Protein AF-A0A412PEB3-F1 (afdb_monomer_lite)

Secondary structure (DSSP, 8-state):
-HHHHTT--HHHHHHHHHTS--TTS-HHHHHHTHHHHHS-GGGS-GGG---SSSHHHHHHHHHHHHHH-SSHHHHHHHHHHS-SSHHHHHHHHHHHHHHHH-GGGS-HHHHTT-TTHHHHHHHHHHHHHHHH-

Sequence (133 aa):
MICLLKEFTKEDAYRYIQNLDYSAYDIHAINLYSRILNEQIEGQILDSIKSSGYVVDTLECAIWIFMNAQYYKEAIIASANIGGDTDTIGAIVGSMAGIYYGFESIPSNWLDKLQRKEYLMELASKFERCIKE

Radius of gyration: 16.06 Å; chains: 1; bounding box: 43×26×44 Å

Organism: NCBI:txid102148

Foldseek 3Di:
DVCLLVVDDLVVVLVVVLPDDPVVDDPVVVVLLCCSNPHDLCPDDLVVQACEPPPSSLVSNLSNLLVNDPALVSSLVCLCPSDYNSVSSNVSNNVSRCSNRHPVRPPVVVCVVDPPSVVVVVVVVVVVVVVVD

InterPro domains:
  IPR005502 ADP-ribosylation/Crystallin J1 [PF03747] (37-108)
  IPR036705 ADP-ribosylation/Crystallin J1 superfamily [G3DSA:1.10.4080.10] (4-133)
  IPR036705 ADP-ribosylation/Crystallin J1 superfamily [SSF101478] (5-129)
  IPR050792 ADP-ribosylglycohydrolase-like [PTHR16222] (41-127)

Structure (mmCIF, N/CA/C/O backbone):
data_AF-A0A412PEB3-F1
#
_entry.id   AF-A0A412PEB3-F1
#
loop_
_atom_site.group_PDB
_atom_site.id
_atom_site.type_symbol
_atom_site.label_atom_id
_atom_site.label_alt_id
_atom_site.label_comp_id
_atom_site.label_asym_id
_atom_site.label_entity_id
_atom_site.label_seq_id
_atom_site.pdbx_PDB_ins_code
_atom_site.Cartn_x
_atom_site.Cartn_y
_atom_site.Cartn_z
_atom_site.occupancy
_atom_site.B_iso_or_equiv
_atom_site.auth_seq_id
_atom_site.auth_comp_id
_atom_site.auth_asym_id
_atom_site.auth_atom_id
_atom_site.pdbx_PDB_model_num
ATOM 1 N N . MET A 1 1 ? 7.338 3.407 4.008 1.00 77.00 1 MET A N 1
ATOM 2 C CA . MET A 1 1 ? 6.768 3.454 5.380 1.00 77.00 1 MET A CA 1
ATOM 3 C C . MET A 1 1 ? 7.569 4.332 6.341 1.00 77.00 1 MET A C 1
ATOM 5 O O . MET A 1 1 ? 6.966 5.226 6.909 1.00 77.00 1 MET A O 1
ATOM 9 N N . ILE A 1 2 ? 8.892 4.159 6.503 1.00 86.50 2 ILE A N 1
ATOM 10 C CA . ILE A 1 2 ? 9.698 4.974 7.449 1.00 86.50 2 ILE A CA 1
ATOM 11 C C . ILE A 1 2 ? 9.557 6.488 7.207 1.00 86.50 2 ILE A C 1
ATOM 13 O O . ILE A 1 2 ? 9.388 7.239 8.158 1.00 86.50 2 ILE A O 1
ATOM 17 N N . CYS A 1 3 ? 9.577 6.938 5.950 1.00 92.06 3 CYS A N 1
ATOM 18 C CA . CYS A 1 3 ? 9.369 8.350 5.611 1.00 92.06 3 CYS A CA 1
ATOM 19 C C . CYS A 1 3 ? 7.988 8.867 6.034 1.00 92.06 3 CYS A C 1
ATOM 21 O O . CYS A 1 3 ? 7.893 9.962 6.572 1.00 92.06 3 CYS A O 1
ATOM 23 N N . LEU A 1 4 ? 6.939 8.057 5.863 1.00 92.50 4 LEU A N 1
ATOM 24 C CA . LEU A 1 4 ? 5.576 8.426 6.260 1.00 92.50 4 LEU A CA 1
ATOM 25 C C . LEU A 1 4 ? 5.465 8.589 7.785 1.00 92.50 4 LEU A C 1
ATOM 27 O O . LEU A 1 4 ? 4.808 9.507 8.252 1.00 92.50 4 LEU A O 1
ATOM 31 N N . LEU A 1 5 ? 6.170 7.756 8.564 1.00 89.62 5 LEU A N 1
ATOM 32 C CA . LEU A 1 5 ? 6.250 7.899 10.028 1.00 89.62 5 LEU A CA 1
ATOM 33 C C . LEU A 1 5 ? 6.981 9.174 10.475 1.00 89.62 5 LEU A C 1
ATOM 35 O O . LEU A 1 5 ? 6.827 9.594 11.615 1.00 89.62 5 LEU A O 1
ATOM 39 N N . LYS A 1 6 ? 7.788 9.774 9.595 1.00 92.12 6 LYS A N 1
ATOM 40 C CA . LYS A 1 6 ? 8.448 11.070 9.810 1.00 92.12 6 LYS A CA 1
ATOM 41 C C . LYS A 1 6 ? 7.635 12.239 9.241 1.00 92.12 6 LYS A C 1
ATOM 43 O O . LYS A 1 6 ? 8.198 13.307 9.030 1.00 92.12 6 LYS A O 1
ATOM 48 N N . GLU A 1 7 ? 6.350 12.015 8.961 1.00 90.06 7 GLU A N 1
ATOM 49 C CA . GLU A 1 7 ? 5.411 13.011 8.427 1.00 90.06 7 GLU A CA 1
ATOM 50 C C . GLU A 1 7 ? 5.805 13.573 7.049 1.00 90.06 7 GLU A C 1
ATOM 52 O O . GLU A 1 7 ? 5.369 14.652 6.651 1.00 90.06 7 GLU A O 1
ATOM 57 N N . PHE A 1 8 ? 6.618 12.840 6.281 1.00 94.31 8 PHE A N 1
ATOM 58 C CA . PHE A 1 8 ? 6.914 13.216 4.900 1.00 94.31 8 PHE A CA 1
ATOM 59 C C . PHE A 1 8 ? 5.717 12.968 3.980 1.00 94.31 8 PHE A C 1
ATOM 61 O O . PHE A 1 8 ? 4.889 12.082 4.215 1.00 94.31 8 PHE A O 1
ATOM 68 N N . THR A 1 9 ? 5.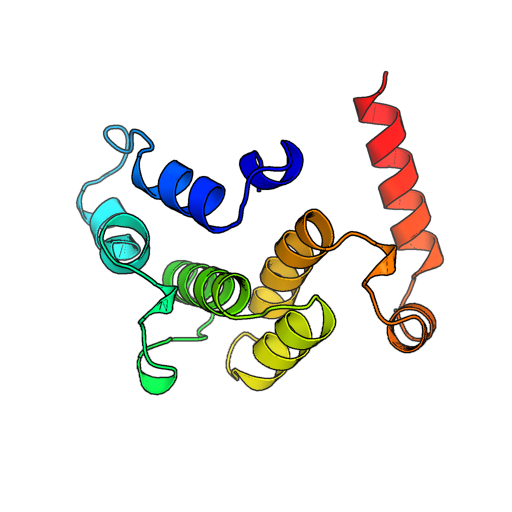662 13.739 2.892 1.00 95.81 9 THR A N 1
ATOM 69 C CA . THR A 1 9 ? 4.653 13.576 1.840 1.00 95.81 9 THR A CA 1
ATOM 70 C C . THR A 1 9 ? 4.797 12.222 1.133 1.00 95.81 9 THR A C 1
ATOM 72 O O . THR A 1 9 ? 5.816 11.530 1.270 1.00 95.81 9 THR A O 1
ATOM 75 N N . LYS A 1 10 ? 3.780 11.817 0.362 1.00 95.62 10 LYS A N 1
ATOM 76 C CA . LYS A 1 10 ? 3.851 10.569 -0.411 1.00 95.62 10 LYS A CA 1
ATOM 77 C C . LYS A 1 10 ? 4.945 10.646 -1.467 1.00 95.62 10 LYS A C 1
ATOM 79 O O . LYS A 1 10 ? 5.687 9.689 -1.661 1.00 95.62 10 LYS A O 1
ATOM 84 N N . GLU A 1 11 ? 5.073 11.812 -2.084 1.00 95.69 11 GLU A N 1
ATOM 85 C CA . GLU A 1 11 ? 6.040 12.130 -3.122 1.00 95.69 11 GLU A CA 1
ATOM 86 C C . GLU A 1 11 ? 7.460 12.079 -2.557 1.00 95.69 11 GLU A C 1
ATOM 88 O O . GLU A 1 11 ? 8.342 11.470 -3.161 1.00 95.69 11 GLU A O 1
ATOM 93 N N . ASP A 1 12 ? 7.686 12.644 -1.369 1.00 95.75 12 ASP A N 1
ATOM 94 C CA . ASP A 1 12 ? 8.986 12.571 -0.695 1.00 95.75 12 ASP A CA 1
ATOM 95 C C . ASP A 1 12 ? 9.324 11.136 -0.281 1.00 95.75 12 ASP A C 1
ATOM 97 O O . ASP A 1 12 ? 10.458 10.688 -0.454 1.00 95.75 12 ASP A O 1
ATOM 101 N N . ALA A 1 13 ? 8.343 10.382 0.225 1.00 96.12 13 ALA A N 1
ATOM 102 C CA . ALA A 1 13 ? 8.528 8.976 0.568 1.00 96.12 13 ALA A CA 1
ATOM 103 C C . ALA A 1 13 ? 8.844 8.111 -0.665 1.00 96.12 13 ALA A C 1
ATOM 105 O O . ALA A 1 13 ? 9.702 7.231 -0.586 1.00 96.12 13 ALA A O 1
ATOM 106 N N . TYR A 1 14 ? 8.187 8.367 -1.798 1.00 96.62 14 TYR A N 1
ATOM 107 C CA . TYR A 1 14 ? 8.431 7.670 -3.059 1.00 96.62 14 TYR A CA 1
ATOM 108 C C . TYR A 1 14 ? 9.807 8.022 -3.635 1.00 96.62 14 TYR A C 1
ATOM 110 O O . TYR A 1 14 ? 10.608 7.128 -3.906 1.00 96.62 14 TYR A O 1
ATOM 118 N N . ARG A 1 15 ? 10.154 9.315 -3.701 1.00 96.00 15 ARG A N 1
ATOM 119 C CA . ARG A 1 15 ? 11.493 9.771 -4.114 1.00 96.00 15 ARG A CA 1
ATOM 120 C C . ARG A 1 15 ? 12.589 9.212 -3.222 1.00 96.00 15 ARG A C 1
ATOM 122 O O . ARG A 1 15 ? 13.668 8.899 -3.714 1.00 96.00 15 ARG A O 1
ATOM 129 N N . TYR A 1 16 ? 12.343 9.078 -1.922 1.00 95.44 16 TYR A N 1
ATOM 130 C CA . TYR A 1 16 ? 13.309 8.460 -1.022 1.00 95.44 16 TYR A CA 1
ATOM 131 C C . TYR A 1 16 ? 13.618 7.020 -1.447 1.00 95.44 16 TYR A C 1
ATOM 133 O O . TYR A 1 16 ? 14.788 6.674 -1.547 1.00 95.44 16 TYR A O 1
ATOM 141 N N . ILE A 1 17 ? 12.597 6.216 -1.776 1.00 94.56 17 ILE A N 1
ATOM 142 C CA . ILE A 1 17 ? 12.776 4.843 -2.281 1.00 94.56 17 ILE A CA 1
ATOM 143 C C . ILE A 1 17 ? 13.599 4.838 -3.573 1.00 94.56 17 ILE A C 1
ATOM 145 O O . ILE A 1 17 ? 14.508 4.022 -3.701 1.00 94.56 17 ILE A O 1
ATOM 149 N N . GLN A 1 18 ? 13.326 5.754 -4.503 1.00 96.19 18 GLN A N 1
ATOM 150 C CA . GLN A 1 18 ? 14.049 5.840 -5.779 1.00 96.19 18 GLN A CA 1
ATOM 151 C C . GLN A 1 18 ? 15.532 6.216 -5.613 1.00 96.19 18 GLN A C 1
ATOM 153 O O . GLN A 1 18 ? 16.355 5.834 -6.437 1.00 96.19 18 GLN A O 1
ATOM 158 N N . ASN A 1 19 ? 15.884 6.931 -4.540 1.00 96.31 19 ASN A N 1
ATOM 159 C CA . ASN A 1 19 ? 17.245 7.414 -4.281 1.00 96.31 19 ASN A CA 1
ATOM 160 C C . ASN A 1 19 ? 18.044 6.552 -3.287 1.00 96.31 19 ASN A C 1
ATOM 162 O O . ASN A 1 19 ? 19.150 6.936 -2.900 1.00 96.31 19 ASN A O 1
ATOM 166 N N . LEU A 1 20 ? 17.503 5.418 -2.832 1.00 95.56 20 LEU A N 1
ATOM 167 C CA . LEU A 1 20 ? 18.253 4.485 -1.991 1.00 95.56 20 LEU A CA 1
ATOM 168 C C . LEU A 1 20 ? 19.401 3.833 -2.774 1.00 95.56 20 LEU A C 1
ATOM 170 O O . LEU A 1 20 ? 19.319 3.614 -3.981 1.00 95.56 20 LEU A O 1
ATOM 174 N N . ASP A 1 21 ? 20.473 3.489 -2.061 1.00 95.81 21 ASP A N 1
ATOM 175 C CA . ASP A 1 21 ? 21.578 2.726 -2.634 1.00 95.81 21 ASP A CA 1
ATOM 176 C C . ASP A 1 21 ? 21.206 1.240 -2.718 1.00 95.81 21 ASP A C 1
ATOM 178 O O . ASP A 1 21 ? 21.115 0.541 -1.705 1.00 95.81 21 ASP A O 1
ATOM 182 N N . TYR A 1 22 ? 20.993 0.764 -3.945 1.00 95.75 22 TYR A N 1
ATOM 183 C CA . TYR A 1 22 ? 20.710 -0.639 -4.242 1.00 95.75 22 TYR A CA 1
ATOM 184 C C . TYR A 1 22 ? 21.937 -1.409 -4.749 1.00 95.75 22 TYR A C 1
ATOM 186 O O . TYR A 1 22 ? 21.792 -2.556 -5.159 1.00 95.75 22 TYR A O 1
ATOM 194 N N . SER A 1 23 ? 23.145 -0.834 -4.714 1.00 94.88 23 SER A N 1
ATOM 195 C CA . SER A 1 23 ? 24.364 -1.454 -5.268 1.00 94.88 23 SER A CA 1
ATOM 196 C C . SER A 1 23 ? 24.732 -2.807 -4.645 1.00 94.88 23 SER A C 1
ATOM 198 O O . SER A 1 23 ? 25.453 -3.593 -5.256 1.00 94.88 23 SER A O 1
ATOM 200 N N . ALA A 1 24 ? 24.212 -3.103 -3.451 1.00 96.75 24 ALA A N 1
ATOM 201 C CA . ALA A 1 24 ? 24.372 -4.390 -2.782 1.00 96.75 24 ALA A CA 1
ATOM 202 C C . ALA A 1 24 ? 23.514 -5.526 -3.381 1.00 96.75 24 ALA A C 1
ATOM 204 O O . ALA A 1 24 ? 23.716 -6.686 -3.019 1.00 96.75 24 ALA A O 1
ATOM 205 N N . TYR A 1 25 ? 22.552 -5.219 -4.258 1.00 95.50 25 TYR A N 1
ATOM 206 C CA . TYR A 1 25 ? 21.636 -6.193 -4.854 1.00 95.50 25 TYR A CA 1
ATOM 207 C C . TYR A 1 25 ? 22.025 -6.559 -6.290 1.00 95.50 25 TYR A C 1
ATOM 209 O O . TYR A 1 25 ? 22.677 -5.799 -7.003 1.00 95.50 25 TYR A O 1
ATOM 217 N N . ASP A 1 26 ? 21.590 -7.742 -6.723 1.00 96.88 26 ASP A N 1
ATOM 218 C CA . ASP A 1 26 ? 21.793 -8.217 -8.090 1.00 96.88 26 ASP A CA 1
ATOM 219 C C . ASP A 1 26 ? 21.092 -7.312 -9.121 1.00 96.88 26 ASP A C 1
ATOM 221 O O . ASP A 1 26 ? 19.951 -6.884 -8.928 1.00 96.88 26 ASP A O 1
ATOM 225 N N . ILE A 1 27 ? 21.759 -7.051 -10.248 1.00 96.31 27 ILE A N 1
ATOM 226 C CA . ILE A 1 27 ? 21.251 -6.139 -11.279 1.00 96.31 27 ILE A CA 1
ATOM 227 C C . ILE A 1 27 ? 19.946 -6.636 -11.911 1.00 96.31 27 ILE A C 1
ATOM 229 O O . ILE A 1 27 ? 19.076 -5.829 -12.235 1.00 96.31 27 ILE A O 1
ATOM 233 N N . HIS A 1 28 ? 19.764 -7.953 -12.061 1.00 96.62 28 HIS A N 1
ATOM 234 C CA . HIS A 1 28 ? 18.511 -8.503 -12.567 1.00 96.62 28 HIS A CA 1
ATOM 235 C C . HIS A 1 28 ? 17.389 -8.291 -11.556 1.00 96.62 28 HIS A C 1
ATOM 237 O O . HIS A 1 28 ? 16.288 -7.925 -11.959 1.00 96.62 28 HIS A O 1
ATOM 243 N N . ALA A 1 29 ? 17.674 -8.445 -10.259 1.00 95.12 29 ALA A N 1
ATOM 244 C CA . ALA A 1 29 ? 16.705 -8.151 -9.210 1.00 95.12 29 ALA A CA 1
ATOM 245 C C . ALA A 1 29 ? 16.281 -6.674 -9.225 1.00 95.12 29 ALA A C 1
ATOM 247 O O . ALA A 1 29 ? 15.087 -6.395 -9.205 1.00 95.12 29 ALA A O 1
ATOM 248 N N . ILE A 1 30 ? 17.228 -5.737 -9.337 1.00 96.12 30 ILE A N 1
ATOM 249 C CA . ILE A 1 30 ? 16.935 -4.294 -9.429 1.00 96.12 30 ILE A CA 1
ATOM 250 C C . ILE A 1 30 ? 16.070 -3.989 -10.659 1.00 96.12 30 ILE A C 1
ATOM 252 O O . ILE A 1 30 ? 15.085 -3.258 -10.561 1.00 96.12 30 ILE A O 1
ATOM 256 N N . ASN A 1 31 ? 16.393 -4.593 -11.806 1.00 96.56 31 ASN A N 1
ATOM 257 C CA . ASN A 1 31 ? 15.660 -4.376 -13.054 1.00 96.56 31 ASN A CA 1
ATOM 258 C C . ASN A 1 31 ? 14.197 -4.830 -12.989 1.00 96.56 31 ASN A C 1
ATOM 260 O O . ASN A 1 31 ? 13.366 -4.254 -13.685 1.00 96.56 31 ASN A O 1
ATOM 264 N N . LEU A 1 32 ? 13.851 -5.809 -12.146 1.00 97.19 32 LEU A N 1
ATOM 265 C CA . LEU A 1 32 ? 12.450 -6.194 -11.940 1.00 97.19 32 LEU A CA 1
ATOM 266 C C . LEU A 1 32 ? 11.620 -5.048 -11.338 1.00 97.19 32 LEU A C 1
ATOM 268 O O . LEU A 1 32 ? 10.438 -4.934 -11.640 1.00 97.19 32 LEU A O 1
ATOM 272 N N . TYR A 1 33 ? 12.237 -4.173 -10.538 1.00 97.00 33 TYR A N 1
ATOM 273 C CA . TYR A 1 33 ? 11.578 -3.033 -9.894 1.00 97.00 33 TYR A CA 1
ATOM 274 C C . TYR A 1 33 ? 11.725 -1.725 -10.686 1.00 97.00 33 TYR A C 1
ATOM 276 O O . TYR A 1 33 ? 11.414 -0.657 -10.156 1.00 97.00 33 TYR A O 1
ATOM 284 N N . SER A 1 34 ? 12.175 -1.764 -11.947 1.00 95.44 34 SER A N 1
ATOM 285 C CA . SER A 1 34 ? 12.480 -0.553 -12.725 1.00 95.44 34 SER A CA 1
ATOM 286 C C . SER A 1 34 ? 11.305 0.425 -12.816 1.00 95.44 34 SER A C 1
ATOM 288 O O . SER A 1 34 ? 11.525 1.630 -12.780 1.00 95.44 34 SER A O 1
ATOM 290 N N . ARG A 1 35 ? 10.064 -0.076 -12.874 1.00 95.56 35 ARG A N 1
ATOM 291 C CA . ARG A 1 35 ? 8.848 0.754 -12.913 1.00 95.56 35 ARG A CA 1
ATOM 292 C C . ARG A 1 35 ? 8.647 1.572 -11.633 1.00 95.56 35 ARG A C 1
ATOM 294 O O . ARG A 1 35 ? 8.189 2.704 -11.693 1.00 95.56 35 ARG A O 1
ATOM 301 N N . ILE A 1 36 ? 9.044 1.040 -10.479 1.00 96.50 36 ILE A N 1
ATOM 302 C CA . ILE A 1 36 ? 9.022 1.768 -9.200 1.00 96.50 36 ILE A CA 1
ATOM 303 C C . ILE A 1 36 ? 10.250 2.683 -9.088 1.00 96.50 36 ILE A C 1
ATOM 305 O O . ILE A 1 36 ? 10.156 3.823 -8.641 1.00 96.50 36 ILE A O 1
ATOM 309 N N . LEU A 1 37 ? 11.426 2.193 -9.478 1.00 96.56 37 LEU A N 1
ATOM 310 C CA . LEU A 1 37 ? 12.684 2.899 -9.225 1.00 96.56 37 LEU A CA 1
ATOM 311 C C . LEU A 1 37 ? 12.949 4.047 -10.206 1.00 96.56 37 LEU A C 1
ATOM 313 O O . LEU A 1 37 ? 13.545 5.045 -9.813 1.00 96.56 37 LEU A O 1
ATOM 317 N N . ASN A 1 38 ? 12.487 3.930 -11.453 1.00 94.75 38 ASN A N 1
ATOM 318 C CA . ASN A 1 38 ? 12.878 4.829 -12.541 1.00 94.75 38 ASN A CA 1
ATOM 319 C C . ASN A 1 38 ? 11.708 5.598 -13.173 1.00 94.75 38 ASN A C 1
ATOM 321 O O . ASN A 1 38 ? 11.950 6.501 -13.974 1.00 94.75 38 ASN A O 1
ATOM 325 N N . GLU A 1 39 ? 10.453 5.266 -12.854 1.00 94.19 39 GLU A N 1
ATOM 326 C CA . GLU A 1 39 ? 9.275 5.895 -13.466 1.00 94.19 39 GLU A CA 1
ATOM 327 C C . GLU A 1 39 ? 8.421 6.665 -12.447 1.00 94.19 39 GLU A C 1
ATOM 329 O O . GLU A 1 39 ? 8.543 6.509 -11.227 1.00 94.19 39 GLU A O 1
ATOM 334 N N . GLN A 1 40 ? 7.530 7.519 -12.960 1.00 93.12 40 GLN A N 1
ATOM 335 C CA . GLN A 1 40 ? 6.483 8.159 -12.166 1.00 93.12 40 GLN A CA 1
ATOM 336 C C . GLN A 1 40 ? 5.265 7.243 -12.129 1.00 93.12 40 GLN A C 1
ATOM 338 O O . GLN A 1 40 ? 4.462 7.219 -13.062 1.00 93.12 40 GLN A O 1
ATOM 343 N N . ILE A 1 41 ? 5.151 6.461 -11.057 1.00 94.38 41 ILE A N 1
ATOM 344 C CA . ILE A 1 41 ? 4.131 5.417 -10.961 1.00 94.38 41 ILE A CA 1
ATOM 345 C C . ILE A 1 41 ? 2.711 5.987 -10.981 1.00 94.38 41 ILE A C 1
ATOM 347 O O . ILE A 1 41 ? 1.838 5.399 -11.601 1.00 94.38 41 ILE A O 1
ATOM 351 N N . GLU A 1 42 ? 2.485 7.173 -10.415 1.00 92.50 42 GLU A N 1
ATOM 352 C CA . GLU A 1 42 ? 1.180 7.849 -10.442 1.00 92.50 42 GLU A CA 1
ATOM 353 C C . GLU A 1 42 ? 0.632 8.070 -11.863 1.00 92.50 42 GLU A C 1
ATOM 355 O O . GLU A 1 42 ? -0.578 8.038 -12.063 1.00 92.50 42 GLU A O 1
ATOM 360 N N . GLY A 1 43 ? 1.511 8.223 -12.861 1.00 92.69 43 GLY A N 1
ATOM 361 C CA . GLY A 1 43 ? 1.135 8.445 -14.259 1.00 92.69 43 GLY A CA 1
ATOM 362 C C . GLY A 1 43 ? 0.778 7.175 -15.038 1.00 92.69 43 GLY A C 1
ATOM 363 O O . GLY A 1 43 ? 0.393 7.270 -16.204 1.00 92.69 43 GLY A O 1
ATOM 364 N N . GLN A 1 44 ? 0.920 5.991 -14.439 1.00 93.50 44 GLN A N 1
ATOM 365 C CA . GLN A 1 44 ? 0.590 4.726 -15.095 1.00 93.50 44 GLN A CA 1
ATOM 366 C C . GLN A 1 44 ? -0.928 4.546 -15.199 1.00 93.50 44 GLN A C 1
ATOM 368 O O . GLN A 1 44 ? -1.670 4.859 -14.267 1.00 93.50 44 GLN A O 1
ATOM 373 N N . ILE A 1 45 ? -1.393 4.003 -16.324 1.00 94.69 45 ILE A N 1
ATOM 374 C CA . ILE A 1 45 ? -2.810 3.681 -16.524 1.00 94.69 45 ILE A CA 1
ATOM 375 C C . ILE A 1 45 ? -3.178 2.366 -15.833 1.00 94.69 45 ILE A C 1
ATOM 377 O O . ILE A 1 45 ? -2.372 1.442 -15.784 1.00 94.69 45 ILE A O 1
ATOM 381 N N . LEU A 1 46 ? -4.425 2.261 -15.372 1.00 93.31 46 LEU A N 1
ATOM 382 C CA . LEU A 1 46 ? -4.941 1.092 -14.652 1.00 93.31 46 LEU A CA 1
ATOM 383 C C . LEU A 1 46 ? -4.660 -0.240 -15.373 1.00 93.31 46 LEU A C 1
ATOM 385 O O . LEU A 1 46 ? -4.196 -1.185 -14.745 1.00 93.31 46 LEU A O 1
ATOM 389 N N . ASP A 1 47 ? -4.869 -0.294 -16.691 1.00 94.94 47 ASP A N 1
ATOM 390 C CA . ASP A 1 47 ? -4.686 -1.510 -17.501 1.00 94.94 47 ASP A CA 1
ATOM 391 C C . ASP A 1 47 ? -3.233 -2.016 -17.539 1.00 94.94 47 ASP A C 1
ATOM 393 O O . ASP A 1 47 ? -2.986 -3.172 -17.888 1.00 94.94 47 ASP A O 1
ATOM 397 N N . SER A 1 48 ? -2.252 -1.166 -17.208 1.00 95.19 48 SER A N 1
ATOM 398 C CA . SER A 1 48 ? -0.837 -1.548 -17.165 1.00 95.19 48 SER A CA 1
ATOM 399 C C . SER A 1 48 ? -0.392 -2.057 -15.790 1.00 95.19 48 SER A C 1
ATOM 401 O O . SER A 1 48 ? 0.738 -2.545 -15.674 1.00 95.19 48 SER A O 1
ATOM 403 N N . ILE A 1 49 ? -1.249 -1.942 -14.769 1.00 97.06 49 ILE A N 1
ATOM 404 C CA . ILE A 1 49 ? -0.978 -2.357 -13.393 1.00 97.06 49 ILE A CA 1
ATOM 405 C C . ILE A 1 49 ? -1.404 -3.808 -13.207 1.00 97.06 49 ILE A C 1
ATOM 407 O O . ILE A 1 49 ? -2.548 -4.188 -13.452 1.00 97.06 49 ILE A O 1
ATOM 411 N N . LYS A 1 50 ? -0.470 -4.635 -12.740 1.00 97.00 50 LYS A N 1
ATOM 412 C CA . LYS A 1 50 ? -0.731 -6.039 -12.429 1.00 97.00 50 LYS A CA 1
ATOM 413 C C . LYS A 1 50 ? -1.045 -6.195 -10.949 1.00 97.00 50 LYS A C 1
ATOM 415 O O . LYS A 1 50 ? -0.306 -5.703 -10.108 1.00 97.00 50 LYS A O 1
ATOM 420 N N . SER A 1 51 ? -2.094 -6.944 -10.637 1.00 95.56 51 SER A N 1
ATOM 421 C CA . SER A 1 51 ? -2.517 -7.271 -9.271 1.00 95.56 51 SER A CA 1
ATOM 422 C C . SER A 1 51 ? -2.343 -8.762 -8.956 1.00 95.56 51 SER A C 1
ATOM 424 O O . SER A 1 51 ? -3.188 -9.383 -8.319 1.00 95.56 51 SER A O 1
ATOM 426 N N . SER A 1 52 ? -1.268 -9.383 -9.449 1.00 96.06 52 SER A N 1
ATOM 427 C CA . SER A 1 52 ? -0.997 -10.804 -9.195 1.00 96.06 52 SER A CA 1
ATOM 428 C C . SER A 1 52 ? -0.370 -11.031 -7.808 1.00 96.06 52 SER A C 1
ATOM 430 O O . SER A 1 52 ? 0.051 -10.084 -7.146 1.00 96.06 52 SER A O 1
ATOM 432 N N . GLY A 1 53 ? -0.258 -12.299 -7.392 1.00 93.25 53 GLY A N 1
ATOM 433 C CA . GLY A 1 53 ? 0.457 -12.686 -6.165 1.00 93.25 53 GLY A CA 1
ATOM 434 C C . GLY A 1 53 ? 1.987 -12.667 -6.285 1.00 93.25 53 GLY A C 1
ATOM 435 O O . GLY A 1 53 ? 2.691 -13.173 -5.411 1.00 93.25 53 GLY A O 1
ATOM 436 N N . TYR A 1 54 ? 2.529 -12.149 -7.390 1.00 97.44 54 TYR A N 1
ATOM 437 C CA . TYR A 1 54 ? 3.962 -11.936 -7.527 1.00 97.44 54 TYR A CA 1
ATOM 438 C C . TYR A 1 54 ? 4.375 -10.653 -6.804 1.00 97.44 54 TYR A C 1
ATOM 440 O O . TYR A 1 54 ? 3.865 -9.581 -7.102 1.00 97.44 54 TYR A O 1
ATOM 448 N N . VAL A 1 55 ? 5.361 -10.748 -5.908 1.00 96.62 55 VAL A N 1
ATOM 449 C CA . VAL A 1 55 ? 5.780 -9.650 -5.016 1.00 96.62 55 VAL A CA 1
ATOM 450 C C . VAL A 1 55 ? 6.051 -8.313 -5.719 1.00 96.62 55 VAL A C 1
ATOM 452 O O . VAL A 1 55 ? 5.743 -7.263 -5.161 1.00 96.62 55 VAL A O 1
ATOM 455 N N . VAL A 1 56 ? 6.602 -8.337 -6.937 1.00 97.19 56 VAL A N 1
ATOM 456 C CA . VAL A 1 56 ? 6.881 -7.120 -7.717 1.00 97.19 56 VAL A CA 1
ATOM 457 C C . VAL A 1 56 ? 5.576 -6.470 -8.175 1.00 97.19 56 VAL A C 1
ATOM 459 O O . VAL A 1 56 ? 5.393 -5.275 -7.956 1.00 97.19 56 VAL A O 1
ATOM 462 N N . ASP A 1 57 ? 4.654 -7.265 -8.729 1.00 97.62 57 ASP A N 1
ATOM 463 C CA . ASP A 1 57 ? 3.329 -6.807 -9.159 1.00 97.62 57 ASP A CA 1
ATOM 464 C C . ASP A 1 57 ? 2.545 -6.252 -7.958 1.00 97.62 57 ASP A C 1
ATOM 466 O O . ASP A 1 57 ? 2.016 -5.144 -8.007 1.00 97.62 57 ASP A O 1
ATOM 470 N N . THR A 1 58 ? 2.528 -6.987 -6.840 1.00 98.00 58 THR A N 1
ATOM 471 C CA . THR A 1 58 ? 1.843 -6.585 -5.604 1.00 98.00 58 THR A CA 1
ATOM 472 C C . THR A 1 58 ? 2.372 -5.254 -5.067 1.00 98.00 58 THR A C 1
ATOM 474 O O . THR A 1 58 ? 1.585 -4.373 -4.715 1.00 98.00 58 THR A O 1
ATOM 477 N N . LEU A 1 59 ? 3.700 -5.091 -4.995 1.00 97.56 59 LEU A N 1
ATOM 478 C CA . LEU A 1 59 ? 4.316 -3.865 -4.489 1.00 97.56 59 LEU A CA 1
ATOM 479 C C . LEU A 1 59 ? 4.043 -2.681 -5.419 1.00 97.56 59 LEU A C 1
ATOM 481 O O . LEU A 1 59 ? 3.679 -1.607 -4.940 1.00 97.56 59 LEU A O 1
ATOM 485 N N . GLU A 1 60 ? 4.193 -2.880 -6.730 1.00 97.75 60 GLU A N 1
ATOM 486 C CA . GLU A 1 60 ? 3.912 -1.852 -7.731 1.00 97.75 60 GLU A CA 1
ATOM 487 C C . GLU A 1 60 ? 2.458 -1.389 -7.630 1.00 97.75 60 GLU A C 1
ATOM 489 O O . GLU A 1 60 ? 2.192 -0.196 -7.479 1.00 97.75 60 GLU A O 1
ATOM 494 N N . CYS A 1 61 ? 1.520 -2.333 -7.620 1.00 98.25 61 CYS A N 1
ATOM 495 C CA . CYS A 1 61 ? 0.099 -2.050 -7.504 1.00 98.25 61 CYS A CA 1
ATOM 496 C C . CYS A 1 61 ? -0.237 -1.302 -6.207 1.00 98.25 61 CYS A C 1
ATOM 498 O O . CYS A 1 61 ? -0.935 -0.287 -6.236 1.00 98.25 61 CYS A O 1
ATOM 500 N N . ALA A 1 62 ? 0.297 -1.747 -5.067 1.00 98.19 62 ALA A N 1
ATOM 501 C CA . ALA A 1 62 ? 0.030 -1.106 -3.785 1.00 98.19 62 ALA A CA 1
ATOM 502 C C . ALA A 1 62 ? 0.553 0.340 -3.731 1.00 98.19 62 ALA A C 1
ATOM 504 O O . ALA A 1 62 ? -0.142 1.226 -3.228 1.00 98.19 62 ALA A O 1
ATOM 505 N N . ILE A 1 63 ? 1.755 0.597 -4.263 1.00 97.81 63 ILE A N 1
ATOM 506 C CA . ILE A 1 63 ? 2.301 1.957 -4.358 1.00 97.81 63 ILE A CA 1
ATOM 507 C C . ILE A 1 63 ? 1.452 2.791 -5.321 1.00 97.81 63 ILE A C 1
ATOM 509 O O . ILE A 1 63 ? 1.070 3.903 -4.965 1.00 97.81 63 ILE A O 1
ATOM 513 N N . TRP A 1 64 ? 1.099 2.257 -6.493 1.00 98.25 64 TRP A N 1
ATOM 514 C CA . TRP A 1 64 ? 0.268 2.949 -7.482 1.00 98.25 64 TRP A CA 1
ATOM 515 C C . TRP A 1 64 ? -1.072 3.412 -6.896 1.00 98.25 64 TRP A C 1
ATOM 517 O O . TRP A 1 64 ? -1.432 4.586 -7.022 1.00 98.25 64 TRP A O 1
ATOM 527 N N . ILE A 1 65 ? -1.781 2.518 -6.195 1.00 98.38 65 ILE A N 1
ATOM 528 C CA . ILE A 1 65 ? -3.050 2.838 -5.526 1.00 98.38 65 ILE A CA 1
ATOM 529 C C . ILE A 1 65 ? -2.834 3.912 -4.461 1.00 98.38 65 ILE A C 1
ATOM 531 O O . ILE A 1 65 ? -3.582 4.888 -4.396 1.00 98.38 65 ILE A O 1
ATOM 535 N N . PHE A 1 66 ? -1.817 3.740 -3.613 1.00 98.19 66 PHE A N 1
ATOM 536 C CA . PHE A 1 66 ? -1.557 4.668 -2.519 1.00 98.19 66 PHE A CA 1
ATOM 537 C C . PHE A 1 66 ? -1.186 6.068 -3.013 1.00 98.19 66 PHE A C 1
ATOM 539 O O . PHE A 1 66 ? -1.647 7.039 -2.418 1.00 98.19 66 PHE A O 1
ATOM 546 N N . MET A 1 67 ? -0.406 6.188 -4.089 1.00 97.69 67 MET A N 1
ATOM 547 C CA . MET A 1 67 ? -0.056 7.481 -4.684 1.00 97.69 67 MET A CA 1
ATOM 548 C C . MET A 1 67 ? -1.293 8.197 -5.242 1.00 97.69 67 MET A C 1
ATOM 550 O O . MET A 1 67 ? -1.476 9.382 -4.980 1.00 97.69 67 MET A O 1
ATOM 554 N N . ASN A 1 68 ? -2.183 7.472 -5.928 1.00 97.56 68 ASN A N 1
ATOM 555 C CA . ASN A 1 68 ? -3.349 8.063 -6.590 1.00 97.56 68 ASN A CA 1
ATOM 556 C C . ASN A 1 68 ? -4.522 8.387 -5.648 1.00 97.56 68 ASN A C 1
ATOM 558 O O . ASN A 1 68 ? -5.241 9.361 -5.873 1.00 97.56 68 ASN A O 1
ATOM 562 N N . ALA A 1 69 ? -4.728 7.606 -4.586 1.00 97.62 69 ALA A N 1
ATOM 563 C CA . ALA A 1 69 ? -5.835 7.834 -3.659 1.00 97.62 69 ALA A CA 1
ATOM 564 C C . ALA A 1 69 ? -5.644 9.125 -2.849 1.00 97.62 69 ALA A C 1
ATOM 566 O O . ALA A 1 69 ? -4.545 9.404 -2.384 1.00 97.62 69 ALA A O 1
ATOM 567 N N . GLN A 1 70 ? -6.707 9.886 -2.600 1.00 97.06 70 GLN A N 1
ATOM 568 C CA . GLN A 1 70 ? -6.661 11.113 -1.792 1.00 97.06 70 GLN A CA 1
ATOM 569 C C . GLN A 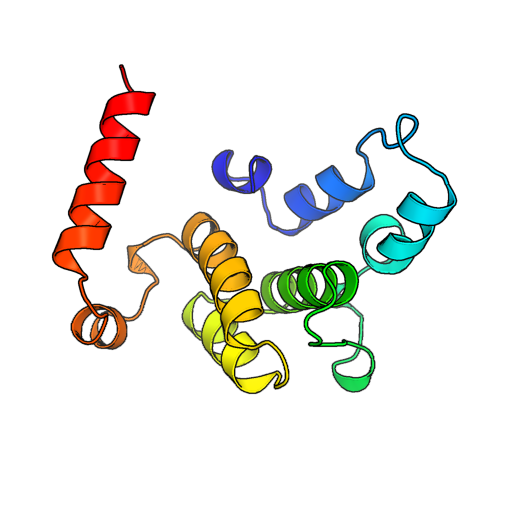1 70 ? -7.148 10.901 -0.357 1.00 97.06 70 GLN A C 1
ATOM 571 O O . GLN A 1 70 ? -6.835 11.705 0.520 1.00 97.06 70 GLN A O 1
ATOM 576 N N . TYR A 1 71 ? -7.834 9.787 -0.087 1.00 97.75 71 TYR A N 1
ATOM 577 C CA . TYR A 1 71 ? -8.369 9.452 1.233 1.00 97.75 71 TYR A CA 1
ATOM 578 C C . TYR A 1 71 ? -8.180 7.970 1.571 1.00 97.75 71 TYR A C 1
ATOM 580 O O . TYR A 1 71 ? -8.176 7.118 0.682 1.00 97.75 71 TYR A O 1
ATOM 588 N N . TYR A 1 72 ? -8.138 7.631 2.866 1.00 98.19 72 TYR A N 1
ATOM 589 C CA . TYR A 1 72 ? -8.051 6.237 3.330 1.00 98.19 72 TYR A CA 1
ATOM 590 C C . TYR A 1 72 ? -9.138 5.350 2.711 1.00 98.19 72 TYR A C 1
ATOM 592 O O . TYR A 1 72 ? -8.861 4.286 2.160 1.00 98.19 72 TYR A O 1
ATOM 600 N N . LYS A 1 73 ?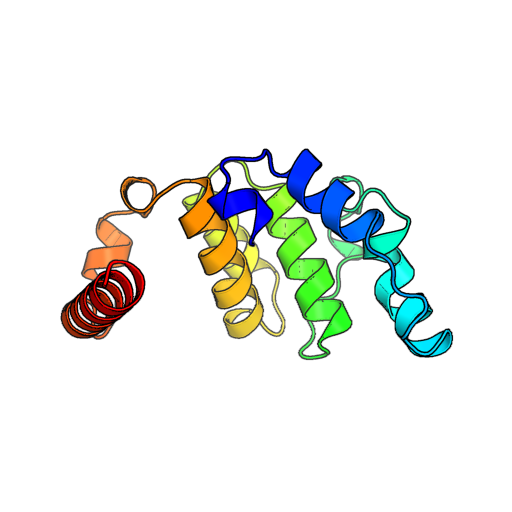 -10.391 5.820 2.757 1.00 98.12 73 LYS A N 1
ATOM 601 C CA . LYS A 1 73 ? -11.542 5.103 2.199 1.00 98.12 73 LYS A CA 1
ATOM 602 C C . LYS A 1 73 ? -11.369 4.815 0.707 1.00 98.12 73 LYS A C 1
ATOM 604 O O . LYS A 1 73 ? -11.705 3.724 0.260 1.00 98.12 73 LYS A O 1
ATOM 609 N N . GLU A 1 74 ? -10.872 5.789 -0.048 1.00 98.25 74 GLU A N 1
ATOM 610 C CA . GLU A 1 74 ? -10.629 5.644 -1.482 1.00 98.25 74 GLU A CA 1
ATOM 611 C C . GLU A 1 74 ? -9.543 4.600 -1.750 1.00 98.25 74 GLU A C 1
ATOM 613 O O . GLU A 1 74 ? -9.765 3.699 -2.552 1.00 98.25 74 GLU A O 1
ATOM 618 N N . ALA A 1 75 ? -8.431 4.652 -1.011 1.00 98.38 75 ALA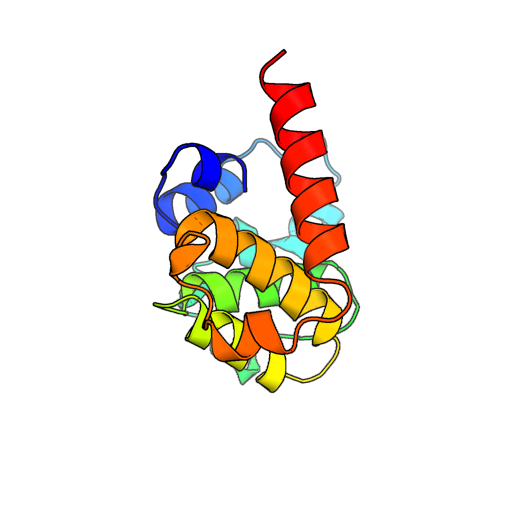 A N 1
ATOM 619 C CA . ALA A 1 75 ? -7.327 3.705 -1.145 1.00 98.38 75 ALA A CA 1
ATOM 620 C C . ALA A 1 75 ? -7.776 2.250 -0.915 1.00 98.38 75 ALA A C 1
ATOM 622 O O . ALA A 1 75 ? -7.444 1.364 -1.699 1.00 98.38 75 ALA A O 1
ATOM 623 N N . ILE A 1 76 ? -8.578 2.006 0.130 1.00 98.38 76 ILE A N 1
ATOM 624 C CA . ILE A 1 76 ? -9.105 0.668 0.441 1.00 98.38 76 ILE A CA 1
ATOM 625 C C . ILE A 1 76 ? -10.144 0.197 -0.585 1.00 98.38 76 ILE A C 1
ATOM 627 O O . ILE A 1 76 ? -10.166 -0.974 -0.954 1.00 98.38 76 ILE A O 1
ATOM 631 N N . ILE A 1 77 ? -11.023 1.084 -1.063 1.00 98.25 77 ILE A N 1
ATOM 632 C CA . ILE A 1 77 ? -11.998 0.710 -2.099 1.00 98.25 77 ILE A CA 1
ATOM 633 C C . ILE A 1 77 ? -11.279 0.386 -3.412 1.00 98.25 77 ILE A C 1
ATOM 635 O O . ILE A 1 77 ? -11.635 -0.585 -4.077 1.00 98.25 77 ILE A O 1
ATOM 639 N N . ALA A 1 78 ? -10.261 1.167 -3.777 1.00 98.12 78 ALA A N 1
ATOM 640 C CA . ALA A 1 78 ? -9.457 0.922 -4.966 1.00 98.12 78 ALA A CA 1
ATOM 641 C C . ALA A 1 78 ? -8.731 -0.431 -4.889 1.00 98.12 78 ALA A C 1
ATOM 643 O O . ALA A 1 78 ? -8.804 -1.203 -5.842 1.00 98.12 78 ALA A O 1
ATOM 644 N N . SER A 1 79 ? -8.112 -0.767 -3.751 1.00 98.00 79 SER A N 1
ATOM 645 C CA . SER A 1 79 ? -7.435 -2.062 -3.572 1.00 98.00 79 SER A CA 1
ATOM 646 C C . SER A 1 79 ? -8.383 -3.257 -3.560 1.00 98.00 79 SER A C 1
ATOM 648 O O . SER A 1 79 ? -8.026 -4.312 -4.071 1.00 98.00 79 SER A O 1
ATOM 650 N N . ALA A 1 80 ? -9.612 -3.102 -3.066 1.00 97.38 80 ALA A N 1
ATOM 651 C CA . ALA A 1 80 ? -10.624 -4.153 -3.170 1.00 97.38 80 ALA A CA 1
ATOM 652 C C . ALA A 1 80 ? -11.127 -4.353 -4.615 1.00 97.38 80 ALA A C 1
ATOM 654 O O . ALA A 1 80 ? -11.467 -5.468 -5.003 1.00 97.38 80 ALA A O 1
ATOM 655 N N . ASN A 1 81 ? -11.172 -3.284 -5.417 1.00 97.44 81 ASN A N 1
ATOM 656 C CA . ASN A 1 81 ? -11.704 -3.313 -6.784 1.00 97.44 81 ASN A CA 1
ATOM 657 C C . ASN A 1 81 ? -10.660 -3.648 -7.863 1.00 97.44 81 ASN A C 1
ATOM 659 O O . ASN A 1 81 ? -11.045 -3.884 -9.006 1.00 97.44 81 ASN A O 1
ATOM 663 N N . ILE A 1 82 ? -9.365 -3.684 -7.531 1.00 95.25 82 ILE A N 1
ATOM 664 C CA . ILE A 1 82 ? -8.278 -3.927 -8.497 1.00 95.25 82 ILE A CA 1
ATOM 665 C C . ILE A 1 82 ? -8.235 -5.372 -9.033 1.00 95.25 82 ILE A C 1
ATOM 667 O O . ILE A 1 82 ? -7.547 -5.660 -10.012 1.00 95.25 82 ILE A O 1
ATOM 671 N N . GLY A 1 83 ? -8.977 -6.292 -8.405 1.00 93.00 83 GLY A N 1
ATOM 672 C CA . GLY A 1 83 ? -8.968 -7.720 -8.733 1.00 93.00 83 GLY A CA 1
ATOM 673 C C . GLY A 1 83 ? -7.643 -8.412 -8.385 1.00 93.00 83 GLY A C 1
ATOM 674 O O . GLY A 1 83 ? -6.729 -7.795 -7.847 1.00 93.00 83 GLY A O 1
ATOM 675 N N . GLY A 1 84 ? -7.543 -9.712 -8.672 1.00 95.25 84 GLY A N 1
ATOM 676 C CA . GLY A 1 84 ? -6.338 -10.494 -8.374 1.00 95.25 84 GLY A CA 1
ATOM 677 C C . GLY A 1 84 ? -6.126 -10.727 -6.872 1.00 95.25 84 GLY A C 1
ATOM 678 O O . GLY A 1 84 ? -7.046 -11.161 -6.181 1.00 95.25 84 GLY A O 1
ATOM 679 N N . ASP A 1 85 ? -4.918 -10.459 -6.376 1.00 95.62 85 ASP A N 1
ATOM 680 C CA . ASP A 1 85 ? -4.479 -10.637 -4.981 1.00 95.62 85 ASP A CA 1
ATOM 681 C C . ASP A 1 85 ? -4.901 -9.450 -4.088 1.00 95.62 85 ASP A C 1
ATOM 683 O O . ASP A 1 85 ? -4.098 -8.695 -3.533 1.00 95.62 85 ASP A O 1
ATOM 687 N N . THR A 1 86 ? -6.215 -9.223 -4.030 1.00 96.06 86 THR A N 1
ATOM 688 C CA . THR A 1 86 ? -6.810 -8.037 -3.390 1.00 96.06 86 THR A CA 1
ATOM 689 C C . THR A 1 86 ? -6.600 -7.974 -1.878 1.00 96.06 86 THR A C 1
ATOM 691 O O . THR A 1 86 ? -6.533 -6.879 -1.322 1.00 96.06 86 THR A O 1
ATOM 694 N N . ASP A 1 87 ? -6.494 -9.111 -1.190 1.00 96.88 87 ASP A N 1
ATOM 695 C CA . ASP A 1 87 ? -6.301 -9.165 0.259 1.00 96.88 87 ASP A CA 1
ATOM 696 C C . ASP A 1 87 ? -4.882 -8.743 0.642 1.00 96.88 87 ASP A C 1
ATOM 698 O O . ASP A 1 87 ? -4.717 -7.895 1.527 1.00 96.88 87 ASP A O 1
ATOM 702 N N . THR A 1 88 ? -3.868 -9.234 -0.076 1.00 97.00 88 THR A N 1
ATOM 703 C CA . THR A 1 88 ? -2.475 -8.818 0.136 1.00 97.00 88 TH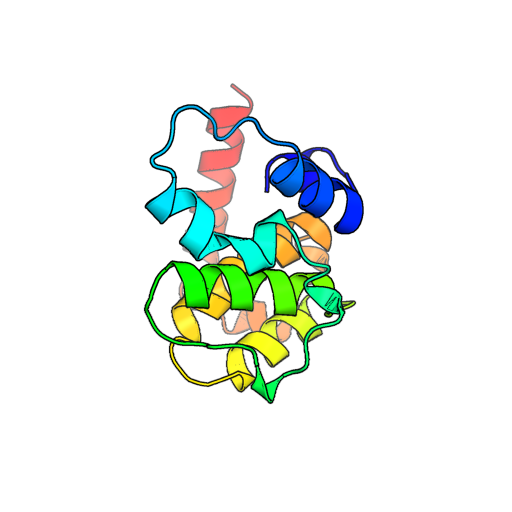R A CA 1
ATOM 704 C C . THR A 1 88 ? -2.277 -7.349 -0.231 1.00 97.00 88 THR A C 1
ATOM 706 O O . THR A 1 88 ? -1.739 -6.572 0.566 1.00 97.00 88 THR A O 1
ATOM 709 N N . ILE A 1 89 ? -2.766 -6.926 -1.404 1.00 98.31 89 ILE A N 1
ATOM 710 C CA . ILE A 1 89 ? -2.676 -5.525 -1.847 1.00 98.31 89 ILE A CA 1
ATOM 711 C C . ILE A 1 89 ? -3.419 -4.614 -0.862 1.00 98.31 89 ILE A C 1
ATOM 713 O O . ILE A 1 89 ? -2.885 -3.588 -0.437 1.00 98.31 89 ILE A O 1
ATOM 717 N N . GLY A 1 90 ? -4.623 -5.005 -0.437 1.00 98.00 90 GLY A N 1
ATOM 718 C CA . GLY A 1 90 ? -5.435 -4.271 0.528 1.00 98.00 90 GLY A CA 1
ATOM 719 C C . GLY A 1 90 ? -4.748 -4.089 1.878 1.00 98.00 90 GLY A C 1
ATOM 720 O O . GLY A 1 90 ? -4.779 -2.989 2.432 1.00 98.00 90 GLY A O 1
ATOM 721 N N . ALA A 1 91 ? -4.066 -5.120 2.381 1.00 97.69 91 ALA A N 1
ATOM 722 C CA . ALA A 1 91 ? -3.309 -5.042 3.628 1.00 97.69 91 ALA A CA 1
ATOM 723 C C . ALA A 1 91 ? -2.127 -4.056 3.537 1.00 97.69 91 ALA A C 1
ATOM 725 O O . ALA A 1 91 ? -1.916 -3.250 4.452 1.00 97.69 91 ALA A O 1
ATOM 726 N N . ILE A 1 92 ? -1.380 -4.069 2.428 1.00 97.94 92 ILE A N 1
ATOM 727 C CA . ILE A 1 92 ? -0.231 -3.173 2.211 1.00 97.94 92 ILE A CA 1
ATOM 728 C C . ILE A 1 92 ? -0.703 -1.725 2.019 1.00 97.94 92 ILE A C 1
ATOM 730 O O . ILE A 1 92 ? -0.212 -0.818 2.698 1.00 97.94 92 ILE A O 1
ATOM 734 N N . VAL A 1 93 ? -1.695 -1.505 1.148 1.00 98.31 93 VAL A N 1
ATOM 735 C CA . VAL A 1 93 ? -2.302 -0.185 0.912 1.00 98.31 93 VAL A CA 1
ATOM 736 C C . VAL A 1 93 ? -2.888 0.372 2.205 1.00 98.31 93 VAL A C 1
ATOM 738 O O . VAL A 1 93 ? -2.615 1.518 2.553 1.00 98.31 93 VAL A O 1
ATOM 741 N N . GLY A 1 94 ? -3.641 -0.436 2.955 1.00 97.62 94 GLY A N 1
ATOM 742 C CA . GLY A 1 94 ? -4.252 -0.029 4.218 1.00 97.62 94 GLY A CA 1
ATOM 743 C C . GLY A 1 94 ? -3.236 0.338 5.293 1.00 97.62 94 GLY A C 1
ATOM 744 O O . GLY A 1 94 ? -3.468 1.283 6.044 1.00 97.62 94 GLY A O 1
ATOM 745 N N . SER A 1 95 ? -2.088 -0.340 5.325 1.00 95.81 95 SER A N 1
ATOM 746 C CA . SER A 1 95 ? -0.984 0.003 6.227 1.00 95.81 95 SER A CA 1
ATOM 747 C C . SER A 1 95 ? -0.377 1.368 5.885 1.00 95.81 95 SER A C 1
ATOM 749 O O . SER A 1 95 ? -0.231 2.215 6.764 1.00 95.81 95 SER A O 1
ATOM 751 N N . MET A 1 96 ? -0.070 1.625 4.607 1.00 97.38 96 MET A N 1
ATOM 752 C CA . MET A 1 96 ? 0.473 2.921 4.169 1.00 97.38 96 MET A CA 1
ATOM 753 C C . MET A 1 96 ? -0.537 4.060 4.351 1.00 97.38 96 MET A C 1
ATOM 755 O O . MET A 1 96 ? -0.198 5.110 4.897 1.00 97.38 96 MET A O 1
ATOM 759 N N . ALA A 1 97 ? -1.790 3.830 3.952 1.00 97.81 97 ALA A N 1
ATOM 760 C CA . ALA A 1 97 ? -2.886 4.776 4.109 1.00 97.81 97 ALA A CA 1
ATOM 761 C C . ALA A 1 97 ? -3.182 5.066 5.586 1.00 97.81 97 ALA A C 1
ATOM 763 O O . ALA A 1 97 ? -3.428 6.215 5.932 1.00 97.81 97 ALA A O 1
ATOM 764 N N . GLY A 1 98 ? -3.129 4.060 6.462 1.00 96.44 98 GLY A N 1
ATOM 765 C CA . GLY A 1 98 ? -3.358 4.233 7.897 1.00 96.44 98 GLY A CA 1
ATOM 766 C C . GLY A 1 98 ? -2.291 5.097 8.568 1.00 96.44 98 GLY A C 1
ATOM 767 O O . GLY A 1 98 ? -2.630 5.938 9.395 1.00 96.44 98 GLY A O 1
ATOM 768 N N . ILE A 1 99 ? -1.020 4.946 8.170 1.00 95.44 99 ILE A N 1
ATOM 769 C CA . ILE A 1 99 ? 0.065 5.823 8.639 1.00 95.44 99 ILE A CA 1
ATOM 770 C C . ILE A 1 99 ? -0.150 7.255 8.137 1.00 95.44 99 ILE A C 1
ATOM 772 O O . ILE A 1 99 ? -0.022 8.197 8.909 1.00 95.44 99 ILE A O 1
ATOM 776 N N . TYR A 1 100 ? -0.471 7.419 6.850 1.00 97.56 100 TYR A N 1
ATOM 777 C CA . TYR A 1 100 ? -0.508 8.734 6.209 1.00 97.56 100 TYR A CA 1
ATOM 778 C C . TYR A 1 100 ? -1.764 9.554 6.542 1.00 97.56 100 TYR A C 1
ATOM 780 O O . TYR A 1 100 ? -1.671 10.746 6.811 1.00 97.56 100 TYR A O 1
ATOM 788 N N . TYR A 1 101 ? -2.944 8.931 6.534 1.00 96.56 101 TYR A N 1
ATOM 789 C CA . TYR A 1 101 ? -4.221 9.603 6.803 1.00 96.56 101 TYR A CA 1
ATOM 790 C C . TYR A 1 101 ? -4.641 9.552 8.275 1.00 96.56 101 TYR A C 1
ATOM 792 O O . TYR A 1 101 ? -5.560 10.265 8.678 1.00 96.56 101 TYR A O 1
ATOM 800 N N . GLY A 1 102 ? -3.983 8.716 9.080 1.00 94.94 102 GLY A N 1
ATOM 801 C CA . GLY A 1 102 ? -4.268 8.544 10.500 1.00 94.94 102 GLY A CA 1
ATOM 802 C C . GLY A 1 102 ? -5.470 7.641 10.789 1.00 94.94 102 GLY A C 1
ATOM 803 O O . GLY A 1 102 ? -6.328 7.395 9.939 1.00 94.94 102 GLY A O 1
ATOM 804 N N . PHE A 1 103 ? -5.545 7.153 12.029 1.00 94.50 103 PHE A N 1
ATOM 805 C CA . PHE A 1 103 ? -6.584 6.219 12.483 1.00 94.50 103 PHE A CA 1
ATOM 806 C C . PHE A 1 103 ? -8.006 6.794 12.371 1.00 94.50 103 PHE A C 1
ATOM 808 O O . PHE A 1 103 ? -8.921 6.096 11.942 1.00 94.50 103 PHE A O 1
ATOM 815 N N . GLU A 1 104 ? -8.180 8.084 12.669 1.00 95.69 104 GLU A N 1
ATOM 816 C CA . GLU A 1 104 ? -9.479 8.775 12.603 1.00 95.69 104 GLU A CA 1
ATOM 817 C C . GLU A 1 104 ? -10.042 8.882 11.174 1.00 95.69 104 GLU A C 1
ATOM 819 O O . GLU A 1 104 ? -11.229 9.143 10.987 1.00 95.69 104 GLU A O 1
ATOM 824 N N . SER A 1 105 ? -9.212 8.664 10.147 1.00 96.69 105 SER A N 1
ATOM 825 C CA . SER A 1 105 ? -9.667 8.640 8.751 1.00 96.69 105 SER A CA 1
ATOM 826 C C . SER A 1 105 ? -10.374 7.337 8.360 1.00 96.69 105 SER A C 1
ATOM 828 O O . SER A 1 105 ? -11.020 7.274 7.308 1.00 96.69 105 SER A O 1
ATOM 830 N N . ILE A 1 106 ? -10.261 6.291 9.186 1.00 97.19 106 ILE A N 1
ATOM 831 C CA . ILE A 1 106 ? -10.881 4.995 8.927 1.00 97.19 106 ILE A CA 1
ATOM 832 C C . ILE A 1 106 ? -12.390 5.116 9.186 1.00 97.19 106 ILE A C 1
ATOM 834 O O . ILE A 1 106 ? -12.795 5.496 10.286 1.00 97.19 106 ILE A O 1
ATOM 838 N N . PRO A 1 107 ? -13.258 4.757 8.218 1.00 97.50 107 PRO A N 1
ATOM 839 C CA . PRO A 1 107 ? -14.700 4.806 8.424 1.00 97.50 107 PRO A CA 1
ATOM 840 C C . PRO A 1 107 ? -15.133 3.989 9.651 1.00 97.50 107 PRO A C 1
ATOM 842 O O . PRO A 1 107 ? -14.888 2.782 9.726 1.00 97.50 107 PRO A O 1
ATOM 845 N N . SER A 1 108 ? -15.815 4.629 10.604 1.00 96.12 108 SER A N 1
ATOM 846 C CA . SER A 1 108 ? -16.248 3.987 11.856 1.00 96.12 108 SER A CA 1
ATOM 847 C C . SER A 1 108 ? -17.107 2.746 11.607 1.00 96.12 108 SER A C 1
ATOM 849 O O . SER A 1 108 ? -16.891 1.699 12.210 1.00 96.12 108 SER A O 1
ATOM 851 N N . ASN A 1 109 ? -17.991 2.806 10.610 1.00 97.31 109 ASN A N 1
ATOM 852 C CA . ASN A 1 109 ? -18.828 1.684 10.194 1.00 97.31 109 ASN A CA 1
ATOM 853 C C . ASN A 1 109 ? -18.040 0.479 9.635 1.00 97.31 109 ASN A C 1
ATOM 855 O O . ASN A 1 109 ? -18.603 -0.613 9.537 1.00 97.31 109 ASN A O 1
ATOM 859 N N . TRP A 1 110 ? -16.783 0.661 9.219 1.00 96.94 110 TRP A N 1
ATOM 860 C CA . TRP A 1 110 ? -15.881 -0.439 8.863 1.00 96.94 110 TRP A CA 1
ATOM 861 C C . TRP A 1 110 ? -15.208 -1.010 10.105 1.00 96.94 110 TRP A C 1
ATOM 863 O O . TRP A 1 110 ? -15.186 -2.228 10.271 1.00 96.94 110 TRP A O 1
ATOM 873 N N . LEU A 1 111 ? -14.732 -0.143 11.004 1.00 95.50 111 LEU A N 1
ATOM 874 C CA . LEU A 1 111 ? -14.158 -0.560 12.283 1.00 95.50 111 LEU A CA 1
ATOM 875 C C . LEU A 1 111 ? -15.152 -1.388 13.100 1.00 95.50 111 LEU A C 1
ATOM 877 O O . LEU A 1 111 ? -14.769 -2.400 13.670 1.00 95.50 111 LEU A O 1
ATOM 881 N N . ASP A 1 112 ? -16.427 -1.008 13.125 1.00 95.94 112 ASP A N 1
ATOM 882 C CA . ASP A 1 112 ? -17.471 -1.720 13.875 1.00 95.94 112 ASP A CA 1
ATOM 883 C C . ASP A 1 112 ? -17.766 -3.126 13.332 1.00 95.94 112 ASP A C 1
ATOM 885 O O . ASP A 1 112 ? -18.334 -3.961 14.031 1.00 95.94 112 ASP A O 1
ATOM 889 N N . LYS A 1 113 ? -17.365 -3.407 12.088 1.00 97.06 113 LYS A N 1
ATOM 890 C CA . LYS A 1 113 ? -17.487 -4.727 11.455 1.00 97.06 113 LYS A CA 1
ATOM 891 C C . LYS A 1 113 ? -16.172 -5.504 11.441 1.00 97.06 113 LYS A C 1
ATOM 893 O O . LYS A 1 113 ? -16.159 -6.660 11.008 1.00 97.06 113 LYS A O 1
ATOM 898 N N . LEU A 1 114 ? -15.074 -4.884 11.876 1.00 96.31 114 LEU A N 1
ATOM 899 C CA . LEU A 1 114 ? -13.750 -5.485 11.845 1.00 96.31 114 LEU A CA 1
ATOM 900 C C . LEU A 1 114 ? -13.694 -6.663 12.816 1.00 96.31 114 LEU A C 1
ATOM 902 O O . LEU A 1 114 ? -13.900 -6.526 14.022 1.00 96.31 114 LEU A O 1
ATOM 906 N N . GLN A 1 115 ? -13.385 -7.839 12.280 1.00 97.62 115 GLN A N 1
ATOM 907 C CA . GLN A 1 115 ? -13.245 -9.040 13.091 1.00 97.62 115 GLN A CA 1
ATOM 908 C C . GLN A 1 115 ? -12.087 -8.879 14.075 1.00 97.62 115 GLN A C 1
ATOM 910 O O . GLN A 1 115 ? -10.984 -8.492 13.695 1.00 97.62 115 GLN A O 1
ATOM 915 N N . ARG A 1 116 ? -12.342 -9.221 15.344 1.00 97.25 116 ARG A N 1
ATOM 916 C CA . ARG A 1 116 ? -11.355 -9.150 16.434 1.00 97.25 116 ARG A CA 1
ATOM 917 C C . ARG A 1 116 ? -10.761 -7.744 16.635 1.00 97.25 116 ARG A C 1
ATOM 919 O O . ARG A 1 116 ? -9.601 -7.636 17.036 1.00 97.25 116 ARG A O 1
ATOM 926 N N . LYS A 1 117 ? -11.543 -6.684 16.391 1.00 95.88 117 LYS A N 1
ATOM 927 C CA . LYS A 1 117 ? -11.143 -5.278 16.587 1.00 95.88 117 LYS A CA 1
ATOM 928 C C . LYS A 1 117 ? -10.447 -5.057 17.932 1.00 95.88 117 LYS A C 1
ATOM 930 O O . LYS A 1 117 ? -9.343 -4.527 17.957 1.00 95.88 117 LYS A O 1
ATOM 935 N N . GLU A 1 118 ? -11.038 -5.512 19.035 1.00 96.81 118 GLU A N 1
ATOM 936 C CA . GLU A 1 118 ? -10.504 -5.304 20.388 1.00 96.81 118 GLU A CA 1
ATOM 937 C C . GLU A 1 118 ? -9.122 -5.947 20.558 1.00 96.81 118 GLU A C 1
ATOM 939 O O . GLU A 1 118 ? -8.213 -5.330 21.105 1.00 96.81 118 GLU A O 1
ATOM 944 N N . TYR A 1 119 ? -8.938 -7.158 20.025 1.00 97.62 119 TYR A N 1
ATOM 945 C CA . TYR A 1 119 ? -7.652 -7.857 20.050 1.00 97.62 119 TYR A CA 1
ATOM 946 C C . TYR A 1 119 ? -6.583 -7.127 19.227 1.00 97.62 119 TYR A C 1
ATOM 948 O O . TYR A 1 119 ? -5.442 -7.012 19.668 1.00 97.62 119 TYR A O 1
ATOM 956 N N . LEU A 1 120 ? -6.941 -6.627 18.039 1.00 95.94 120 LEU A N 1
ATOM 957 C CA . LEU A 1 120 ? -6.021 -5.866 17.190 1.00 95.94 120 LEU A CA 1
ATOM 958 C C . LEU A 1 120 ? -5.606 -4.548 17.859 1.00 95.94 120 LEU A C 1
ATOM 960 O O . LEU A 1 120 ? -4.422 -4.215 17.856 1.00 95.94 120 LEU A O 1
ATOM 964 N N . MET A 1 121 ? -6.553 -3.842 18.484 1.00 95.44 121 MET A N 1
ATOM 965 C CA . MET A 1 121 ? -6.273 -2.619 19.242 1.00 95.44 121 MET A CA 1
ATOM 966 C C . MET A 1 121 ? -5.354 -2.903 20.435 1.00 95.44 121 MET A C 1
ATOM 968 O O . MET A 1 121 ? -4.369 -2.196 20.629 1.00 95.44 121 MET A O 1
ATOM 972 N N . GLU A 1 122 ? -5.608 -3.973 21.194 1.00 97.31 122 GLU A N 1
ATOM 973 C CA . GLU A 1 122 ? -4.741 -4.371 22.309 1.00 97.31 122 GLU A CA 1
ATOM 974 C C . GLU A 1 122 ? -3.319 -4.709 21.835 1.00 97.31 122 GLU A C 1
ATOM 976 O O . GLU A 1 122 ? -2.337 -4.317 22.474 1.00 97.31 122 GLU A O 1
ATOM 981 N N . LEU A 1 123 ? -3.193 -5.420 20.710 1.00 96.88 123 LEU A N 1
ATOM 982 C CA . LEU A 1 123 ? -1.902 -5.763 20.118 1.00 96.88 123 LEU A CA 1
ATOM 983 C C . LEU A 1 123 ? -1.130 -4.506 19.692 1.00 96.88 123 LEU A C 1
ATOM 985 O O . LEU A 1 123 ? 0.051 -4.385 20.019 1.00 96.88 123 LEU A O 1
ATOM 989 N N . ALA A 1 124 ? -1.800 -3.554 19.038 1.00 93.56 124 ALA A N 1
ATOM 990 C CA . ALA A 1 124 ? -1.208 -2.275 18.657 1.00 93.56 124 ALA A CA 1
ATOM 991 C C . ALA A 1 124 ? -0.743 -1.473 19.887 1.00 93.56 124 ALA A C 1
ATOM 993 O O . ALA A 1 124 ? 0.396 -1.012 19.924 1.00 93.56 124 ALA A O 1
ATOM 994 N N . SER A 1 125 ? -1.563 -1.388 20.941 1.00 95.19 125 SER A N 1
ATOM 995 C CA . SER A 1 125 ? -1.191 -0.704 22.189 1.00 95.19 125 SER A CA 1
ATOM 996 C C . SER A 1 125 ? -0.050 -1.394 22.948 1.00 95.19 125 SER A C 1
ATOM 998 O O . SER A 1 125 ? 0.715 -0.741 23.657 1.00 95.19 125 SER A O 1
ATOM 1000 N N . LYS A 1 126 ? 0.086 -2.724 22.85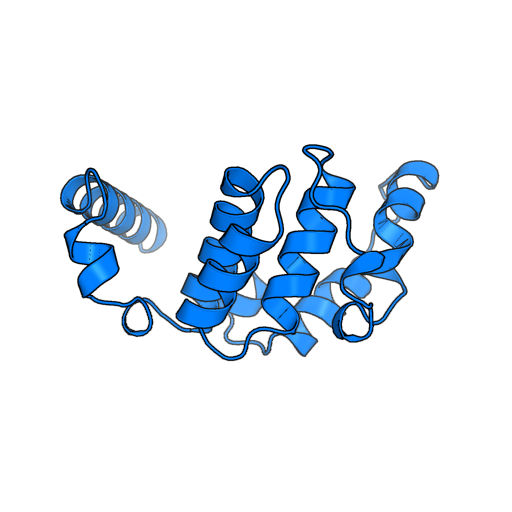5 1.00 96.69 126 LYS A N 1
ATOM 1001 C CA . LYS A 1 126 ? 1.256 -3.441 23.398 1.00 96.69 126 LYS A CA 1
ATOM 1002 C C . LYS A 1 126 ? 2.521 -3.081 22.628 1.00 96.69 126 LYS A C 1
ATOM 1004 O O . LYS A 1 126 ? 3.515 -2.734 23.254 1.00 96.69 126 LYS A O 1
ATOM 1009 N N . PHE A 1 127 ? 2.458 -3.118 21.300 1.00 93.56 127 PHE A N 1
ATOM 1010 C CA . PHE A 1 127 ? 3.580 -2.757 20.439 1.00 93.56 127 PHE A CA 1
ATOM 1011 C C . PHE A 1 127 ? 4.047 -1.316 20.679 1.00 93.56 127 PHE A C 1
ATOM 1013 O O . PHE A 1 127 ? 5.239 -1.082 20.851 1.00 93.56 127 PHE A O 1
ATOM 1020 N N . GLU A 1 128 ? 3.112 -0.367 20.777 1.00 92.19 128 GLU A N 1
ATOM 1021 C CA . GLU A 1 128 ? 3.423 1.037 21.064 1.00 92.19 128 GLU A CA 1
ATOM 1022 C C . GLU A 1 128 ? 4.171 1.210 22.394 1.00 92.19 128 GLU A C 1
ATOM 1024 O O . GLU A 1 128 ? 5.150 1.952 22.456 1.00 92.19 128 GLU A O 1
ATOM 1029 N N . ARG A 1 129 ? 3.744 0.508 23.452 1.00 95.19 129 ARG A N 1
ATOM 1030 C CA . ARG A 1 129 ? 4.423 0.557 24.756 1.00 95.19 129 ARG A CA 1
ATOM 1031 C C . ARG A 1 129 ? 5.856 0.040 24.674 1.00 95.19 129 ARG A C 1
ATOM 1033 O O . ARG A 1 129 ? 6.749 0.714 25.163 1.00 95.19 129 ARG A O 1
ATOM 1040 N N . CYS A 1 130 ? 6.081 -1.079 23.987 1.00 94.94 130 CYS A N 1
ATOM 1041 C CA . CYS A 1 130 ? 7.416 -1.668 23.845 1.00 94.94 130 CYS A CA 1
ATOM 1042 C C . CYS A 1 130 ? 8.417 -0.801 23.065 1.00 94.94 130 CYS A C 1
ATOM 1044 O O . CYS A 1 130 ? 9.610 -1.045 23.165 1.00 94.94 130 CYS A O 1
ATOM 1046 N N . ILE A 1 131 ? 7.954 0.156 22.254 1.00 90.94 131 ILE A N 1
ATOM 1047 C CA . ILE A 1 131 ? 8.833 1.050 21.475 1.00 90.94 131 ILE A CA 1
ATOM 1048 C C . ILE A 1 131 ? 9.117 2.362 22.218 1.00 90.94 131 ILE A C 1
ATOM 1050 O O . ILE A 1 131 ? 10.090 3.045 21.909 1.00 90.94 131 ILE A O 1
ATOM 1054 N N . LYS A 1 132 ? 8.253 2.742 23.168 1.00 80.62 132 LYS A N 1
ATOM 1055 C CA . LYS A 1 132 ? 8.430 3.948 23.993 1.00 80.62 132 LYS A CA 1
ATOM 1056 C C . LYS A 1 132 ? 9.284 3.709 25.242 1.00 80.62 132 LYS A C 1
ATOM 1058 O O . LYS A 1 132 ? 9.727 4.689 25.838 1.00 80.62 132 LYS A O 1
ATOM 1063 N N . GLU A 1 133 ? 9.453 2.451 25.642 1.00 57.12 133 GLU A N 1
ATOM 1064 C CA . GLU A 1 133 ? 10.392 1.993 26.680 1.00 57.12 133 GLU A CA 1
ATOM 1065 C C . GLU A 1 133 ? 11.827 1.914 26.140 1.00 57.12 133 GLU A C 1
ATOM 1067 O O . GLU A 1 133 ? 12.744 2.325 26.889 1.00 57.12 133 GLU A O 1
#

pLDDT: mean 95.46, std 4.41, range [57.12, 98.38]